Protein AF-L0AAU5-F1 (afdb_monomer)

Organism: Caldisphaera lagunensis (strain DSM 15908 / JCM 11604 / ANMR 0165 / IC-154) (NCBI:txid1056495)

Solvent-accessible surface area (backbone atoms only — not comparable to full-atom values): 6050 Å² total; per-residue (Å²): 107,48,51,55,59,35,50,54,44,43,58,28,40,72,38,96,75,36,26,32,80,40,54,55,89,81,46,64,62,69,58,52,50,50,51,40,63,71,30,55,39,64,82,52,35,42,78,46,82,51,96,62,36,38,38,40,30,59,38,57,68,60,43,45,48,48,17,44,63,73,73,26,52,87,50,79,54,67,67,61,28,51,52,46,28,54,53,43,32,57,55,49,51,52,52,50,52,54,50,46,45,51,30,33,54,55,39,19,60,62,72,68,107

Foldseek 3Di:
DLQVVLVQQLVQCPDPQVKHKDFQVVDPVVSVVVLCVQLVLCVQWDWDDDPRMIMIHGPLVVQLCCQCVPPQVPPPDPVVSVVSSVVSSVVVSVVSSVSSSVSSNVSSVVVVD

Sequence (113 aa):
MFKEIAEDIINSINSDLNGYIIDKREINVMDLNKLINMSGIEKLVKRVDMDKIIVLYINEDLILNKCLYDGCSKIQDTIQKKACAKECFKEQLKIFKEEIIKNLRETAKNLDK

pLDDT: mean 92.41, std 4.05, range [72.62, 97.38]

Mean predicted aligned error: 3.73 Å

Nearest PDB structures (foldseek):
  7qiz-assembly1_PA  TM=4.596E-01  e=1.749E-01  Solanum lycopersicum
  5t2a-assembly1_AD  TM=4.953E-01  e=3.643E-01  Leishmania donovani
  8v5c-assembly1_B  TM=3.798E-01  e=9.686E-01  Shigella flexneri
  6upb-assembly2_B  TM=3.932E-01  e=3.717E+00  Salmonella enterica subsp. enterica serovar Typhimurium str. SL1344
  5dxo-assembly2_B  TM=2.675E-01  e=1.679E+00  Aspergillus fumigatus Af293

Structure (mmCIF, N/CA/C/O backbone):
data_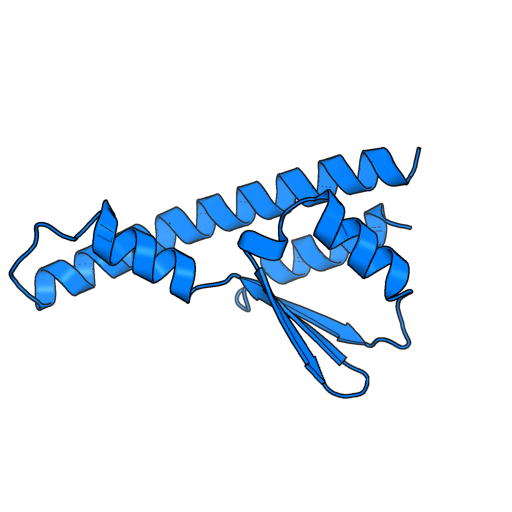AF-L0AAU5-F1
#
_entry.id   AF-L0AAU5-F1
#
loop_
_atom_site.group_PDB
_atom_site.id
_atom_site.type_symbol
_atom_site.label_atom_id
_atom_site.label_alt_id
_atom_site.label_comp_id
_atom_site.label_asym_id
_atom_site.label_entity_id
_atom_site.label_seq_id
_atom_site.pdbx_PDB_ins_code
_atom_site.Cartn_x
_atom_site.Cartn_y
_atom_site.Cartn_z
_atom_site.occupancy
_atom_site.B_iso_or_equiv
_atom_site.auth_seq_id
_atom_site.auth_comp_id
_atom_site.auth_asym_id
_atom_site.auth_atom_id
_atom_site.pdbx_PDB_model_num
ATOM 1 N N . MET A 1 1 ? 14.886 3.367 -14.422 1.00 85.19 1 MET A N 1
ATOM 2 C CA . MET A 1 1 ? 13.622 2.650 -14.726 1.00 85.19 1 MET A CA 1
ATOM 3 C C . MET A 1 1 ? 12.852 2.389 -13.441 1.00 85.19 1 MET A C 1
ATOM 5 O O . MET A 1 1 ? 11.663 2.668 -13.387 1.00 85.19 1 MET A O 1
ATOM 9 N N . PHE A 1 2 ? 13.522 1.946 -12.371 1.00 92.44 2 PHE A N 1
ATOM 10 C CA . PHE A 1 2 ? 12.880 1.754 -11.069 1.00 92.44 2 PHE A CA 1
ATOM 11 C C . PHE A 1 2 ? 12.314 3.051 -10.480 1.00 92.44 2 PHE A C 1
ATOM 13 O O . PHE A 1 2 ? 11.261 3.014 -9.852 1.00 92.44 2 PHE A O 1
ATOM 20 N N . LYS A 1 3 ? 12.975 4.197 -10.707 1.00 93.50 3 LYS A N 1
ATOM 21 C CA . LYS A 1 3 ? 12.453 5.513 -10.297 1.00 93.50 3 LYS A CA 1
ATOM 22 C C . LYS A 1 3 ? 11.101 5.857 -10.915 1.00 93.50 3 LYS A C 1
ATOM 24 O O . LYS A 1 3 ? 10.260 6.397 -10.216 1.00 93.50 3 LYS A O 1
ATOM 29 N N . GLU A 1 4 ? 10.906 5.552 -12.193 1.00 92.12 4 GLU A N 1
ATOM 30 C CA . GLU A 1 4 ? 9.658 5.850 -12.902 1.00 92.12 4 GLU A CA 1
ATOM 31 C C . GLU A 1 4 ? 8.512 5.012 -12.332 1.00 92.12 4 GLU A C 1
ATOM 33 O O . GLU A 1 4 ? 7.545 5.564 -11.820 1.00 92.12 4 GLU A O 1
ATOM 38 N N . ILE A 1 5 ? 8.724 3.693 -12.235 1.00 92.50 5 ILE A N 1
ATOM 39 C CA . ILE A 1 5 ? 7.775 2.763 -11.605 1.00 92.50 5 ILE A CA 1
ATOM 40 C C . ILE A 1 5 ? 7.425 3.216 -10.177 1.00 92.50 5 ILE A C 1
ATOM 42 O O . ILE A 1 5 ? 6.262 3.186 -9.780 1.00 92.50 5 ILE A O 1
ATOM 46 N N . ALA A 1 6 ? 8.422 3.631 -9.390 1.00 95.00 6 ALA A N 1
ATOM 47 C CA . ALA A 1 6 ? 8.209 4.102 -8.027 1.00 95.00 6 ALA A CA 1
ATOM 48 C C . ALA A 1 6 ? 7.351 5.371 -7.972 1.00 95.00 6 ALA A C 1
ATOM 50 O O . ALA A 1 6 ? 6.422 5.428 -7.169 1.00 95.00 6 ALA A O 1
ATOM 51 N N . GLU A 1 7 ? 7.641 6.377 -8.800 1.00 94.31 7 GLU A N 1
ATOM 52 C CA . GLU A 1 7 ? 6.867 7.621 -8.804 1.00 94.31 7 GLU A CA 1
ATOM 53 C C . GLU A 1 7 ? 5.434 7.399 -9.312 1.00 94.31 7 GLU A C 1
ATOM 55 O O . GLU A 1 7 ? 4.509 7.970 -8.739 1.00 94.31 7 GLU A O 1
ATOM 60 N N . ASP A 1 8 ? 5.206 6.503 -10.277 1.00 91.69 8 ASP A N 1
ATOM 61 C CA . ASP A 1 8 ? 3.849 6.152 -10.723 1.00 91.69 8 ASP A CA 1
ATOM 62 C C . ASP A 1 8 ? 3.020 5.504 -9.605 1.00 91.69 8 ASP A C 1
ATOM 64 O O . ASP A 1 8 ? 1.864 5.883 -9.371 1.00 91.69 8 ASP A O 1
ATOM 68 N N . ILE A 1 9 ? 3.629 4.574 -8.855 1.00 93.12 9 ILE A N 1
ATOM 69 C CA . ILE A 1 9 ? 3.013 3.976 -7.664 1.00 93.12 9 ILE A CA 1
ATOM 70 C C . ILE A 1 9 ? 2.702 5.068 -6.629 1.00 93.12 9 ILE A C 1
ATOM 72 O O . ILE A 1 9 ? 1.591 5.122 -6.103 1.00 93.12 9 ILE A O 1
ATOM 76 N N . ILE A 1 10 ? 3.664 5.949 -6.337 1.00 93.81 10 ILE A N 1
ATOM 77 C CA . ILE A 1 10 ? 3.537 7.018 -5.333 1.00 93.81 10 ILE A CA 1
ATOM 78 C C . ILE A 1 10 ? 2.409 7.986 -5.688 1.00 93.81 10 ILE A C 1
ATOM 80 O O . ILE A 1 10 ? 1.574 8.300 -4.836 1.00 93.81 10 ILE A O 1
ATOM 84 N N . ASN A 1 11 ? 2.367 8.445 -6.937 1.00 91.62 11 ASN A N 1
ATOM 85 C CA . ASN A 1 11 ? 1.348 9.371 -7.417 1.00 91.62 11 ASN A CA 1
ATOM 86 C C . ASN A 1 11 ? -0.047 8.749 -7.305 1.00 91.62 11 ASN A C 1
ATOM 88 O O . ASN A 1 11 ? -0.985 9.399 -6.843 1.00 91.62 11 ASN A O 1
ATOM 92 N N . SER A 1 12 ? -0.162 7.466 -7.639 1.00 89.81 12 SER A N 1
ATOM 93 C CA . SER A 1 12 ? -1.433 6.748 -7.599 1.00 89.81 12 SER A CA 1
ATOM 94 C C . SER A 1 12 ? -1.900 6.460 -6.170 1.00 89.81 12 SER A C 1
ATOM 96 O O . SER A 1 12 ? -3.064 6.683 -5.841 1.00 89.81 12 SER A O 1
ATOM 98 N N . ILE A 1 13 ? -0.997 6.077 -5.265 1.00 87.50 13 ILE A N 1
ATOM 99 C CA . ILE A 1 13 ? -1.314 5.868 -3.841 1.00 87.50 13 ILE A CA 1
ATOM 100 C C . ILE A 1 13 ? -1.699 7.178 -3.135 1.00 87.50 13 ILE A C 1
ATOM 102 O O . ILE A 1 13 ? -2.516 7.176 -2.208 1.00 87.50 13 ILE A O 1
ATOM 106 N N . ASN A 1 14 ? -1.146 8.311 -3.568 1.00 85.31 14 ASN A N 1
ATOM 107 C CA . ASN A 1 14 ? -1.533 9.624 -3.053 1.00 85.31 14 ASN A CA 1
ATOM 108 C C . ASN A 1 14 ? -2.897 10.106 -3.557 1.00 85.31 14 ASN A C 1
ATOM 110 O O . ASN A 1 14 ? -3.443 11.033 -2.962 1.00 85.31 14 ASN A O 1
ATOM 114 N N . SER A 1 15 ? -3.471 9.466 -4.578 1.00 84.38 15 SER A N 1
ATOM 115 C CA . SER A 1 15 ? -4.846 9.733 -5.001 1.00 84.38 15 SER A CA 1
ATOM 116 C C . SER A 1 15 ? -5.878 9.227 -3.982 1.00 84.38 15 SER A C 1
ATOM 118 O O . SER A 1 15 ? -5.562 8.452 -3.071 1.00 84.38 15 SER A O 1
ATOM 120 N N . ASP A 1 16 ? -7.136 9.627 -4.173 1.00 78.62 16 ASP A N 1
ATOM 121 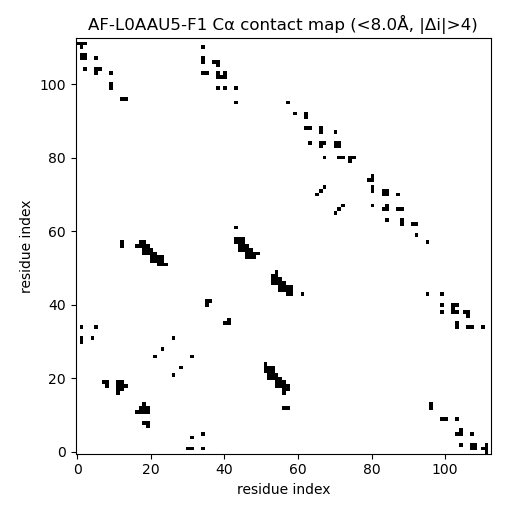C CA . ASP A 1 16 ? -8.270 9.181 -3.353 1.00 78.62 16 ASP A CA 1
ATOM 122 C C . ASP A 1 16 ? -8.535 7.669 -3.454 1.00 78.62 16 ASP A C 1
ATOM 124 O O . ASP A 1 16 ? -9.187 7.096 -2.584 1.00 78.62 16 ASP A O 1
ATOM 128 N N . LEU A 1 17 ? -8.010 7.003 -4.490 1.00 77.38 17 LEU A N 1
ATOM 129 C CA . LEU A 1 17 ? -8.157 5.559 -4.680 1.00 77.38 17 LEU A CA 1
ATOM 130 C C . LEU A 1 17 ? -7.243 4.738 -3.762 1.00 77.38 17 LEU A C 1
ATOM 132 O O . LEU A 1 17 ? -7.425 3.525 -3.674 1.00 77.38 17 LEU A O 1
ATOM 136 N N . ASN A 1 18 ? -6.254 5.364 -3.103 1.00 85.19 18 ASN A N 1
ATOM 137 C CA . ASN A 1 18 ? -5.252 4.689 -2.264 1.00 85.19 18 ASN A CA 1
ATOM 138 C C . ASN A 1 18 ? -4.601 3.475 -2.960 1.00 85.19 18 ASN A C 1
ATOM 140 O O . ASN A 1 18 ? -4.215 2.499 -2.308 1.00 85.19 18 ASN A O 1
ATOM 144 N N . GLY A 1 19 ? -4.498 3.520 -4.289 1.00 88.69 19 GLY A N 1
ATOM 145 C CA . GLY A 1 19 ? -4.120 2.374 -5.096 1.00 88.69 19 GLY A CA 1
ATOM 146 C C . GLY A 1 19 ? -3.648 2.750 -6.491 1.00 88.69 19 GLY A C 1
ATOM 147 O O . GLY A 1 19 ? -3.823 3.873 -6.952 1.00 88.69 19 GLY A O 1
ATOM 148 N N . TYR A 1 20 ? -3.018 1.783 -7.140 1.00 90.94 20 TYR A N 1
ATOM 149 C CA . TYR A 1 20 ? -2.343 1.887 -8.417 1.00 90.94 20 TYR A CA 1
ATOM 150 C C . TYR A 1 20 ? -2.756 0.727 -9.318 1.00 90.94 20 TYR A C 1
ATOM 152 O O . TYR A 1 20 ? -2.717 -0.432 -8.901 1.00 90.94 20 TYR A O 1
ATOM 160 N N . ILE A 1 21 ? -3.155 1.046 -10.547 1.00 91.06 21 ILE A N 1
ATOM 161 C CA . ILE A 1 21 ? -3.579 0.084 -11.563 1.00 91.06 21 ILE A CA 1
ATOM 162 C C . ILE A 1 21 ? -2.533 0.089 -12.671 1.00 91.06 21 ILE A C 1
ATOM 164 O O . ILE A 1 21 ? -2.179 1.141 -13.192 1.00 91.06 21 ILE A O 1
ATOM 168 N N . ILE A 1 22 ? -2.063 -1.097 -13.029 1.00 91.88 22 ILE A N 1
ATOM 169 C CA . ILE A 1 22 ? -0.932 -1.312 -13.921 1.00 91.88 22 ILE A CA 1
ATOM 170 C C . ILE A 1 22 ? -1.365 -2.252 -15.033 1.00 91.88 22 ILE A C 1
ATOM 172 O O . ILE A 1 22 ? -1.863 -3.340 -14.749 1.00 91.88 22 ILE A O 1
ATOM 176 N N . ASP A 1 23 ? -1.102 -1.891 -16.285 1.00 92.56 23 ASP A N 1
ATOM 177 C CA . ASP A 1 23 ? -1.146 -2.844 -17.392 1.00 92.56 23 ASP A CA 1
ATOM 178 C C . ASP A 1 23 ? 0.212 -3.540 -17.532 1.00 92.56 23 ASP A C 1
ATOM 180 O O . ASP A 1 23 ? 1.243 -2.901 -17.725 1.00 92.56 23 ASP A O 1
ATOM 184 N N . LYS A 1 24 ? 0.220 -4.873 -17.445 1.00 92.88 24 LYS A N 1
ATOM 185 C CA . LYS A 1 24 ? 1.414 -5.725 -17.557 1.00 92.88 24 LYS A CA 1
ATOM 186 C C . LYS A 1 24 ? 2.127 -5.576 -18.903 1.00 92.88 24 LYS A C 1
ATOM 188 O O . LYS A 1 24 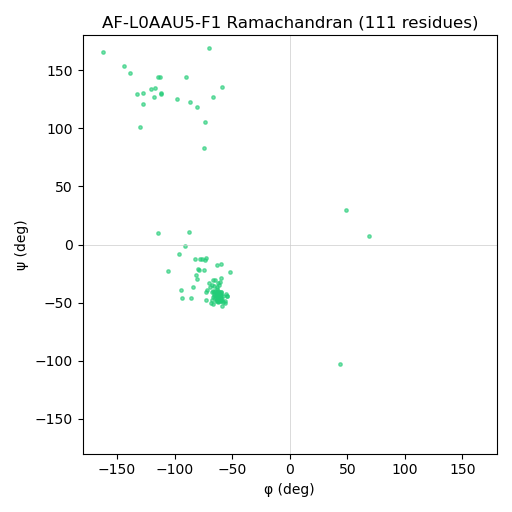? 3.264 -6.014 -19.021 1.00 92.88 24 LYS A O 1
ATOM 193 N N . ARG A 1 25 ? 1.463 -5.018 -19.920 1.00 92.56 25 ARG A N 1
ATOM 194 C CA . ARG A 1 25 ? 2.051 -4.744 -21.239 1.00 92.56 25 ARG A CA 1
ATOM 195 C C . ARG A 1 25 ? 2.910 -3.482 -21.255 1.00 92.56 25 ARG A C 1
ATOM 197 O O . ARG A 1 25 ? 3.787 -3.380 -22.102 1.00 92.56 25 ARG A O 1
ATOM 204 N N . GLU A 1 26 ? 2.680 -2.572 -20.313 1.00 89.50 26 GLU A N 1
ATOM 205 C CA . GLU A 1 26 ? 3.344 -1.265 -20.241 1.00 89.50 26 GLU A CA 1
ATOM 206 C C . GLU A 1 26 ? 4.555 -1.269 -19.293 1.00 89.50 26 GLU A C 1
ATOM 208 O O . GLU A 1 26 ? 5.315 -0.307 -19.242 1.00 89.50 26 GLU A O 1
ATOM 213 N N . ILE A 1 27 ? 4.766 -2.351 -18.534 1.00 89.25 27 ILE A N 1
ATOM 214 C CA . ILE A 1 27 ? 5.824 -2.443 -17.522 1.00 89.25 27 ILE A CA 1
ATOM 215 C C . ILE A 1 27 ? 6.517 -3.806 -17.536 1.00 89.25 27 ILE A C 1
ATOM 217 O O . ILE A 1 27 ? 5.893 -4.851 -17.729 1.00 89.25 27 ILE A O 1
ATOM 221 N N . ASN A 1 28 ? 7.809 -3.825 -17.206 1.00 91.25 28 ASN A N 1
ATOM 222 C CA . ASN A 1 28 ? 8.475 -5.069 -16.842 1.00 91.25 28 ASN A CA 1
ATOM 223 C C . ASN A 1 28 ? 8.040 -5.523 -15.437 1.00 91.25 28 ASN A C 1
ATOM 225 O O . ASN A 1 28 ? 8.482 -4.993 -14.414 1.00 91.25 28 ASN A O 1
ATOM 229 N N . VAL A 1 29 ? 7.198 -6.556 -15.383 1.00 92.19 29 VAL A N 1
ATOM 230 C CA . VAL A 1 29 ? 6.675 -7.119 -14.127 1.00 92.19 29 VAL A CA 1
ATOM 231 C C . VAL A 1 29 ? 7.792 -7.640 -13.209 1.00 92.19 29 VAL A C 1
ATOM 233 O O . VAL A 1 29 ? 7.636 -7.604 -11.990 1.00 92.19 29 VAL A O 1
ATOM 236 N N . MET A 1 30 ? 8.933 -8.086 -13.747 1.00 93.88 30 MET A N 1
ATOM 237 C CA . MET A 1 30 ? 10.061 -8.517 -12.909 1.00 93.88 30 MET A CA 1
ATOM 238 C C . MET A 1 30 ? 10.664 -7.349 -12.126 1.00 93.88 30 MET A C 1
ATOM 240 O O . MET A 1 30 ? 10.980 -7.504 -10.946 1.00 93.88 30 MET A O 1
ATOM 244 N N . ASP A 1 31 ? 10.776 -6.180 -12.753 1.00 94.38 31 ASP A N 1
ATOM 245 C CA . ASP A 1 31 ? 11.310 -4.981 -12.108 1.00 94.38 31 ASP A CA 1
ATOM 246 C C . ASP A 1 31 ? 10.322 -4.422 -11.083 1.00 94.38 31 ASP A C 1
ATOM 248 O O . ASP A 1 31 ? 10.718 -4.074 -9.970 1.00 94.38 31 ASP A O 1
ATOM 252 N N . LEU A 1 32 ? 9.023 -4.448 -11.397 1.00 94.12 32 LEU A N 1
ATOM 253 C CA . LEU A 1 32 ? 7.970 -4.146 -10.427 1.00 94.12 32 LEU A CA 1
ATOM 254 C C . LEU A 1 32 ? 8.071 -5.050 -9.188 1.00 94.12 32 LEU A C 1
ATOM 256 O O . LEU A 1 32 ? 8.092 -4.558 -8.061 1.00 94.12 32 LEU A O 1
ATOM 260 N N . ASN A 1 33 ? 8.174 -6.369 -9.387 1.00 94.44 33 ASN A N 1
ATOM 261 C CA . ASN A 1 33 ? 8.301 -7.332 -8.291 1.00 94.44 33 ASN A CA 1
ATOM 262 C C . ASN A 1 33 ? 9.554 -7.061 -7.456 1.00 94.44 33 ASN A C 1
ATOM 264 O O . ASN A 1 33 ? 9.493 -7.034 -6.230 1.00 94.44 33 ASN A O 1
ATOM 268 N N . LYS A 1 34 ? 10.692 -6.829 -8.117 1.00 95.88 34 LYS A N 1
ATOM 269 C CA . LYS A 1 34 ? 11.955 -6.529 -7.443 1.00 95.88 34 LYS A CA 1
ATOM 270 C C . LYS A 1 34 ? 11.846 -5.262 -6.595 1.00 95.88 34 LYS A C 1
ATOM 272 O O . LYS A 1 34 ? 12.277 -5.274 -5.445 1.00 95.88 34 LYS A O 1
ATOM 277 N N . LEU A 1 35 ? 11.236 -4.202 -7.129 1.00 96.00 35 LEU A N 1
ATOM 278 C CA . LEU A 1 35 ? 11.021 -2.947 -6.413 1.00 96.00 35 LEU A CA 1
ATOM 279 C C . LEU A 1 35 ? 10.125 -3.132 -5.181 1.00 96.00 35 LEU A C 1
ATOM 281 O O . LEU A 1 35 ? 10.485 -2.678 -4.095 1.00 96.00 35 LEU A O 1
ATOM 285 N N . ILE A 1 36 ? 8.983 -3.810 -5.331 1.00 95.12 36 ILE A N 1
ATOM 286 C CA . ILE A 1 36 ? 8.031 -4.051 -4.234 1.00 95.12 36 ILE A CA 1
ATOM 287 C C . ILE A 1 36 ? 8.684 -4.884 -3.127 1.00 95.12 36 ILE A C 1
ATOM 289 O O . ILE A 1 36 ? 8.659 -4.486 -1.963 1.00 95.12 36 ILE A O 1
ATOM 293 N N . ASN A 1 37 ? 9.328 -5.994 -3.490 1.00 95.12 37 ASN A N 1
ATOM 294 C CA . ASN A 1 37 ? 9.930 -6.905 -2.519 1.00 95.12 37 ASN A CA 1
ATOM 295 C C . ASN A 1 37 ? 11.090 -6.225 -1.775 1.00 95.12 37 ASN A C 1
ATOM 297 O O . ASN A 1 37 ? 11.181 -6.294 -0.553 1.00 95.12 37 ASN A O 1
ATOM 301 N N . MET A 1 38 ? 11.968 -5.512 -2.493 1.00 96.44 38 MET A N 1
ATOM 302 C CA . MET A 1 38 ? 13.122 -4.845 -1.876 1.00 96.44 38 MET A CA 1
ATOM 303 C C . MET A 1 38 ? 12.757 -3.582 -1.092 1.00 96.44 38 MET A C 1
ATOM 305 O O . MET A 1 38 ? 13.520 -3.172 -0.223 1.00 96.44 38 MET A O 1
ATOM 309 N N . SER A 1 39 ? 11.619 -2.949 -1.377 1.00 95.94 39 SER A N 1
ATOM 310 C CA . SER A 1 39 ? 11.100 -1.844 -0.557 1.00 95.94 39 SER A CA 1
ATOM 311 C C . SER A 1 39 ? 10.336 -2.331 0.677 1.00 95.94 39 SER A C 1
ATOM 313 O O . SER A 1 39 ? 10.056 -1.537 1.570 1.00 95.94 39 SER A O 1
ATOM 315 N N . GLY A 1 40 ? 9.997 -3.622 0.761 1.00 95.00 40 GLY A N 1
ATOM 316 C CA . GLY A 1 40 ? 9.272 -4.195 1.898 1.00 95.00 40 GLY A CA 1
ATOM 317 C C . GLY A 1 40 ? 7.819 -3.724 2.019 1.00 95.00 40 GLY A C 1
ATOM 318 O O . GLY A 1 40 ? 7.151 -4.051 3.002 1.00 95.00 40 GLY A O 1
ATOM 319 N N . ILE A 1 41 ? 7.304 -2.986 1.028 1.00 94.75 41 ILE A N 1
ATOM 320 C CA . ILE A 1 41 ? 5.943 -2.434 1.063 1.00 94.75 41 ILE A CA 1
ATOM 321 C C . ILE A 1 41 ? 4.868 -3.502 0.868 1.00 94.75 41 ILE A C 1
ATOM 323 O O . ILE A 1 41 ? 3.703 -3.230 1.131 1.00 94.75 41 ILE A O 1
ATOM 327 N N . GLU A 1 42 ? 5.236 -4.720 0.457 1.00 93.12 42 GLU A N 1
ATOM 328 C CA . GLU A 1 42 ? 4.348 -5.891 0.341 1.00 93.12 42 GLU A CA 1
ATOM 329 C C . GLU A 1 42 ? 3.552 -6.185 1.625 1.00 93.12 42 GLU A C 1
ATOM 331 O O . GLU A 1 42 ? 2.486 -6.790 1.582 1.00 93.12 42 GLU A O 1
ATOM 336 N N . LYS A 1 43 ? 4.053 -5.728 2.780 1.00 91.62 43 LYS A N 1
ATOM 337 C CA . LYS A 1 43 ? 3.377 -5.846 4.079 1.00 91.62 43 LYS A CA 1
ATOM 338 C C . LYS A 1 43 ? 2.288 -4.790 4.286 1.00 91.62 43 LYS A C 1
ATOM 340 O O . LYS A 1 43 ? 1.408 -4.974 5.122 1.00 91.62 43 LYS A O 1
ATOM 345 N N . LEU A 1 44 ? 2.362 -3.686 3.549 1.00 94.25 44 LEU A N 1
ATOM 346 C CA . LEU A 1 44 ? 1.496 -2.511 3.669 1.00 94.25 44 LEU A CA 1
ATOM 347 C C . LEU A 1 44 ? 0.485 -2.418 2.523 1.00 94.25 44 LEU A C 1
ATOM 349 O O . LEU A 1 44 ? -0.559 -1.788 2.683 1.00 94.25 44 LEU A O 1
ATOM 353 N N . VAL A 1 45 ? 0.775 -3.047 1.382 1.00 93.88 45 VAL A N 1
ATOM 354 C CA . VAL A 1 45 ? -0.095 -3.061 0.203 1.00 93.88 45 VAL A CA 1
ATOM 355 C C . VAL A 1 45 ? -0.638 -4.460 -0.066 1.00 93.88 45 VAL A C 1
ATOM 357 O O . VAL A 1 45 ? 0.050 -5.462 0.107 1.00 93.88 45 VAL A O 1
ATOM 360 N N . LYS A 1 46 ? -1.884 -4.537 -0.525 1.00 93.88 46 LYS A N 1
ATOM 361 C CA . LYS A 1 46 ? -2.442 -5.727 -1.160 1.00 93.88 46 LYS A CA 1
ATOM 362 C C . LYS A 1 46 ? -2.201 -5.655 -2.658 1.00 93.88 46 LYS A C 1
ATOM 364 O O . LYS A 1 46 ? -2.289 -4.589 -3.264 1.00 93.88 46 LYS A O 1
ATOM 369 N N . ARG A 1 47 ? -1.936 -6.817 -3.247 1.00 94.00 47 ARG A N 1
ATOM 370 C CA . ARG A 1 47 ? -1.782 -6.998 -4.685 1.00 94.00 47 ARG A CA 1
ATOM 371 C C . ARG A 1 47 ? -2.869 -7.922 -5.212 1.00 94.00 47 ARG A C 1
ATOM 373 O O . ARG A 1 47 ? -3.106 -8.982 -4.639 1.00 94.00 47 ARG A O 1
ATOM 380 N N . VAL A 1 48 ? -3.478 -7.532 -6.324 1.00 94.06 48 VAL A N 1
ATOM 381 C CA . VAL A 1 48 ? -4.438 -8.341 -7.076 1.00 94.06 48 VAL A CA 1
ATOM 382 C C . VAL A 1 48 ? -3.984 -8.404 -8.531 1.00 94.06 48 VAL A C 1
ATOM 384 O O . VAL A 1 48 ? -3.849 -7.377 -9.192 1.00 94.06 48 VAL A O 1
ATOM 387 N N . ASP A 1 49 ? -3.744 -9.612 -9.033 1.00 93.94 49 ASP A N 1
ATOM 388 C CA . ASP A 1 49 ? -3.413 -9.865 -10.436 1.00 93.94 49 ASP A CA 1
ATOM 389 C C . ASP A 1 49 ? -4.670 -10.309 -11.199 1.00 93.94 49 ASP A C 1
ATOM 391 O O . ASP A 1 49 ? -5.311 -11.291 -10.830 1.00 93.94 49 ASP A O 1
ATOM 395 N N . MET A 1 50 ? -5.000 -9.617 -12.291 1.00 92.88 50 MET A N 1
ATOM 396 C CA . MET A 1 50 ? -6.152 -9.909 -13.152 1.00 92.88 50 MET A CA 1
ATOM 397 C C . MET A 1 50 ? -5.721 -9.962 -14.614 1.00 92.88 50 MET A C 1
ATOM 399 O O . MET A 1 50 ? -5.562 -8.915 -15.225 1.00 92.88 50 MET A O 1
ATOM 403 N N . ASP A 1 51 ? -5.546 -11.153 -15.191 1.00 93.25 51 ASP A N 1
ATOM 404 C CA . ASP A 1 51 ? -5.079 -11.339 -16.579 1.00 93.25 51 ASP A CA 1
ATOM 405 C C . ASP A 1 51 ? -3.897 -10.403 -16.927 1.00 93.25 51 ASP A C 1
ATOM 407 O O . ASP A 1 51 ? -2.779 -10.624 -16.449 1.00 93.25 51 ASP A O 1
ATOM 411 N N . LYS A 1 52 ? -4.151 -9.313 -17.664 1.00 94.44 52 LYS A N 1
ATOM 412 C CA . LYS A 1 52 ? -3.170 -8.300 -18.096 1.00 94.44 52 LYS A CA 1
ATOM 413 C C . LYS A 1 52 ? -2.989 -7.122 -17.137 1.00 94.44 52 LYS A C 1
ATOM 415 O O . LYS A 1 52 ? -2.173 -6.259 -17.412 1.00 94.44 52 LYS A O 1
ATOM 420 N N . ILE A 1 53 ? -3.710 -7.072 -16.028 1.00 95.25 53 ILE A N 1
ATOM 421 C CA . ILE A 1 53 ? -3.720 -5.962 -15.074 1.00 95.25 53 ILE A CA 1
ATOM 422 C C . ILE A 1 53 ? -3.145 -6.413 -13.725 1.00 95.25 53 ILE A C 1
ATOM 424 O O . ILE A 1 53 ? -3.347 -7.551 -13.292 1.00 95.25 53 ILE A O 1
ATOM 428 N N . ILE A 1 54 ? -2.427 -5.520 -13.049 1.00 94.81 54 ILE A N 1
ATOM 429 C CA . ILE A 1 54 ? -2.036 -5.635 -11.640 1.00 94.81 54 ILE A CA 1
ATOM 430 C C . ILE A 1 54 ? -2.627 -4.438 -10.908 1.00 94.81 54 ILE A C 1
ATOM 432 O O . ILE A 1 54 ? -2.505 -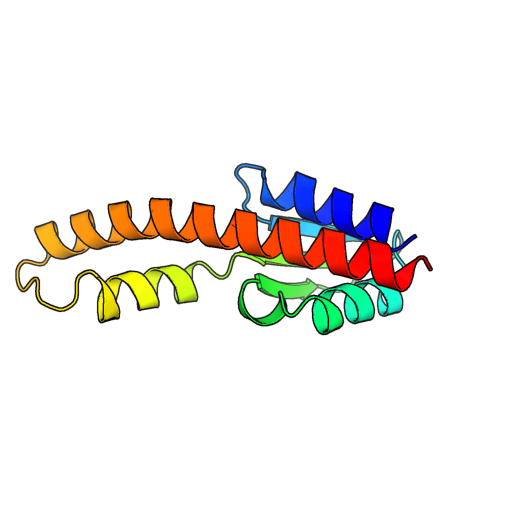3.308 -11.370 1.00 94.81 54 ILE A O 1
ATOM 436 N N . VAL A 1 55 ? -3.245 -4.678 -9.758 1.00 94.00 55 VAL A N 1
ATOM 437 C CA . VAL A 1 55 ? -3.726 -3.621 -8.870 1.00 94.00 55 VAL A CA 1
ATOM 438 C C . VAL A 1 55 ? -2.996 -3.728 -7.540 1.00 94.00 55 VAL A C 1
ATOM 440 O O . VAL A 1 55 ? -2.978 -4.790 -6.920 1.00 94.00 55 VAL A O 1
ATOM 443 N N . LEU A 1 56 ? -2.394 -2.625 -7.108 1.00 94.38 56 LEU A N 1
ATOM 444 C CA . LEU A 1 56 ? -1.782 -2.462 -5.794 1.00 94.38 56 LEU A CA 1
ATOM 445 C C . LEU A 1 56 ? -2.613 -1.460 -5.008 1.00 94.38 56 LEU A C 1
ATOM 447 O O . LEU A 1 56 ? -2.892 -0.385 -5.516 1.00 94.38 56 LEU A O 1
ATOM 451 N N . TYR A 1 57 ? -3.004 -1.763 -3.782 1.00 94.00 57 TYR A N 1
ATOM 452 C CA . TYR A 1 57 ? -3.736 -0.814 -2.943 1.00 94.00 57 TYR A CA 1
ATOM 453 C C . TYR A 1 57 ? -3.320 -0.963 -1.492 1.00 94.00 57 TYR A C 1
ATOM 455 O O . TYR A 1 57 ? -2.872 -2.031 -1.078 1.00 94.00 57 TYR A O 1
ATOM 463 N N . ILE A 1 58 ? -3.440 0.107 -0.712 1.00 93.88 58 ILE A N 1
ATOM 464 C CA . ILE A 1 58 ? -3.113 0.055 0.712 1.00 93.88 58 ILE A CA 1
ATOM 465 C C . ILE A 1 58 ? -3.991 -0.998 1.399 1.00 93.88 58 ILE A C 1
ATOM 467 O O . ILE A 1 58 ? -5.197 -1.086 1.169 1.00 93.88 58 ILE A O 1
ATOM 471 N N . ASN A 1 59 ? -3.379 -1.817 2.252 1.00 93.94 59 ASN A N 1
ATOM 472 C CA . ASN A 1 59 ? -4.074 -2.837 3.020 1.00 93.94 59 ASN A CA 1
ATOM 473 C C . ASN A 1 59 ? -4.870 -2.201 4.174 1.00 93.94 59 ASN A C 1
ATOM 475 O O . ASN A 1 59 ? -4.413 -2.150 5.317 1.00 93.94 59 ASN A O 1
ATOM 479 N N . GLU A 1 60 ? -6.074 -1.723 3.867 1.00 92.06 60 GLU A N 1
ATOM 480 C CA . GLU A 1 60 ? -6.961 -1.069 4.836 1.00 92.06 60 GLU A CA 1
ATOM 481 C C . GLU A 1 60 ? -7.360 -1.987 6.002 1.00 92.06 60 GLU A C 1
ATOM 483 O O . GLU A 1 60 ? -7.475 -1.515 7.131 1.00 92.06 60 GLU A O 1
ATOM 488 N N . ASP A 1 61 ? -7.488 -3.299 5.776 1.00 92.44 61 ASP A N 1
ATOM 489 C CA . ASP A 1 61 ? -7.804 -4.260 6.844 1.00 92.44 61 ASP A CA 1
ATOM 490 C C . ASP A 1 61 ? -6.702 -4.308 7.904 1.00 92.44 61 ASP A C 1
ATOM 492 O O . ASP A 1 61 ? -6.980 -4.418 9.098 1.00 92.44 61 ASP A O 1
ATOM 496 N N . LEU A 1 62 ? -5.438 -4.213 7.481 1.00 92.81 62 LEU A N 1
ATOM 497 C CA . LEU A 1 62 ? -4.306 -4.206 8.400 1.00 92.81 62 LEU A CA 1
ATOM 498 C C . LEU A 1 62 ? -4.319 -2.944 9.271 1.00 92.81 62 LEU A C 1
ATOM 500 O O . LEU A 1 62 ? -4.102 -3.031 10.481 1.00 92.81 62 LEU A O 1
ATOM 504 N N . ILE A 1 63 ? -4.652 -1.796 8.678 1.00 93.56 63 ILE A N 1
ATOM 505 C CA . ILE A 1 63 ? -4.825 -0.532 9.403 1.00 93.56 63 ILE A CA 1
ATOM 506 C C . ILE A 1 63 ? -5.994 -0.634 10.387 1.00 93.56 63 ILE A C 1
ATOM 508 O O . ILE A 1 63 ? -5.856 -0.291 11.562 1.00 93.56 63 ILE A O 1
ATOM 512 N N . LEU A 1 64 ? -7.142 -1.129 9.923 1.00 92.44 64 LEU A N 1
ATOM 513 C CA . LEU A 1 64 ? -8.345 -1.243 10.735 1.00 92.44 64 LEU A CA 1
ATOM 514 C C . LEU A 1 64 ? -8.124 -2.177 11.928 1.00 92.44 64 LEU A C 1
ATOM 516 O O . LEU A 1 64 ? -8.483 -1.825 13.050 1.00 92.44 64 LEU A O 1
ATOM 520 N N . ASN A 1 65 ? -7.485 -3.327 11.710 1.00 92.06 65 ASN A N 1
ATOM 521 C CA . ASN A 1 65 ? -7.134 -4.259 12.777 1.00 92.06 65 ASN A CA 1
ATOM 522 C C . ASN A 1 65 ? -6.206 -3.599 13.798 1.00 92.06 65 ASN A C 1
ATOM 524 O O . ASN A 1 65 ? -6.506 -3.624 14.991 1.00 92.06 65 ASN A O 1
ATOM 528 N N . LYS A 1 66 ? -5.138 -2.932 13.348 1.00 90.75 66 LYS A N 1
ATOM 529 C CA . LYS A 1 66 ? -4.238 -2.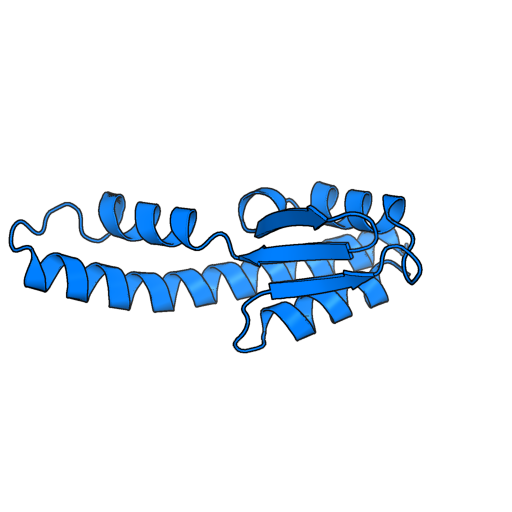185 14.237 1.00 90.75 66 LYS A CA 1
ATOM 530 C C . LYS A 1 66 ? -5.008 -1.175 15.093 1.00 90.75 66 LYS A C 1
ATOM 532 O O . LYS A 1 66 ? -4.838 -1.122 16.306 1.00 90.75 66 LYS A O 1
ATOM 537 N N . CYS A 1 67 ? -5.936 -0.434 14.496 1.00 94.06 67 CYS A N 1
ATOM 538 C CA . CYS A 1 67 ? -6.766 0.516 15.230 1.00 94.06 67 CYS A CA 1
ATOM 539 C C . CYS A 1 67 ? -7.717 -0.146 16.234 1.00 94.06 67 CYS A C 1
ATOM 541 O O . CYS A 1 67 ? -7.857 0.329 17.361 1.00 94.06 67 CYS A O 1
ATOM 543 N N . LEU A 1 68 ? -8.362 -1.250 15.858 1.00 91.75 68 LEU A N 1
ATOM 544 C CA . LEU A 1 68 ? -9.306 -1.957 16.723 1.00 91.75 68 LEU A CA 1
ATOM 545 C C . LEU A 1 68 ? -8.626 -2.644 17.913 1.00 91.75 68 LEU A C 1
ATOM 547 O O . LEU A 1 68 ? -9.214 -2.672 18.999 1.00 91.75 68 LEU A O 1
ATOM 551 N N . TYR A 1 69 ? -7.425 -3.191 17.715 1.00 88.31 69 TYR A N 1
ATOM 552 C CA . TYR A 1 69 ? -6.713 -3.978 18.722 1.00 88.31 69 TYR A CA 1
ATOM 553 C C . TYR A 1 69 ? -5.728 -3.150 19.557 1.00 88.31 69 TYR A C 1
ATOM 555 O O . TYR A 1 69 ? -5.690 -3.323 20.777 1.00 88.31 69 TYR A O 1
ATOM 563 N N . ASP A 1 70 ? -5.012 -2.201 18.957 1.00 83.94 70 ASP A N 1
ATOM 564 C CA . ASP A 1 70 ? -3.991 -1.433 19.680 1.00 83.94 70 ASP A CA 1
ATOM 565 C C . ASP A 1 70 ? -4.565 -0.124 20.233 1.00 83.94 70 ASP A C 1
ATOM 567 O O . ASP A 1 70 ? -4.354 0.210 21.398 1.00 83.94 70 ASP A O 1
ATOM 571 N N . GLY A 1 71 ? -5.324 0.610 19.410 1.00 79.19 71 GLY A N 1
ATOM 572 C CA . GLY A 1 71 ? -5.820 1.947 19.755 1.00 79.19 71 GLY A CA 1
ATOM 573 C C . GLY A 1 71 ? -7.131 1.947 20.544 1.00 79.19 71 GLY A C 1
ATOM 574 O O . GLY A 1 71 ? -7.261 2.638 21.551 1.00 79.19 71 GLY A O 1
ATOM 575 N N . CYS A 1 72 ? -8.110 1.155 20.102 1.00 91.62 72 CYS A N 1
ATOM 576 C CA . CYS A 1 72 ? -9.501 1.253 20.559 1.00 91.62 72 CYS A CA 1
ATOM 577 C C . CYS A 1 72 ? -9.985 0.023 21.346 1.00 91.62 72 CYS A C 1
ATOM 579 O O . CYS A 1 72 ? -11.182 -0.113 21.617 1.00 91.62 72 CYS A O 1
ATOM 581 N N . SER A 1 73 ? -9.089 -0.898 21.715 1.00 90.44 73 SER A N 1
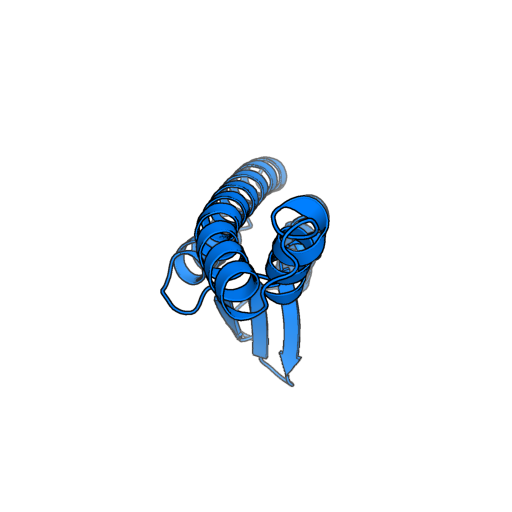ATOM 582 C CA . SER A 1 73 ? -9.461 -2.192 22.311 1.00 90.44 73 SER A CA 1
ATOM 583 C C . SER A 1 73 ? -10.134 -2.083 23.675 1.00 90.44 73 SER A C 1
ATOM 585 O O . SER A 1 73 ? -11.003 -2.896 23.986 1.00 90.44 73 SER A O 1
ATOM 587 N N . LYS A 1 74 ? -9.787 -1.057 24.461 1.00 92.44 74 LYS A N 1
ATOM 588 C CA . LYS A 1 74 ? -10.335 -0.813 25.806 1.00 92.44 74 LYS A CA 1
ATOM 589 C C . LYS A 1 74 ? -11.740 -0.198 25.805 1.00 92.44 74 LYS A C 1
ATOM 591 O O . LYS A 1 74 ? -12.378 -0.156 26.853 1.00 92.44 74 LYS A O 1
ATOM 596 N N . ILE A 1 75 ? -12.228 0.280 24.659 1.00 92.88 75 ILE A N 1
ATOM 597 C CA . ILE A 1 75 ? -13.553 0.899 24.548 1.00 92.88 75 ILE A CA 1
ATOM 598 C C . ILE A 1 75 ? -14.609 -0.206 24.444 1.00 92.88 75 ILE A C 1
ATOM 600 O O . ILE A 1 75 ? -14.599 -0.995 23.497 1.00 92.88 75 ILE A O 1
ATOM 604 N N . GLN A 1 76 ? -15.517 -0.262 25.420 1.00 90.38 76 GLN A N 1
ATOM 605 C CA . GLN A 1 76 ? -16.618 -1.233 25.442 1.00 90.38 76 GLN A CA 1
ATOM 606 C C . GLN A 1 76 ? -17.828 -0.763 24.624 1.00 90.38 76 GLN A C 1
ATOM 608 O O . GLN A 1 76 ? -18.469 -1.574 23.957 1.00 90.38 76 GLN A O 1
ATOM 613 N N . ASP A 1 77 ? -18.125 0.540 24.643 1.00 95.56 77 ASP A N 1
ATOM 614 C CA . ASP A 1 77 ? -19.232 1.102 23.871 1.00 95.56 77 ASP A CA 1
ATOM 615 C C . ASP A 1 77 ? -18.968 0.988 22.363 1.00 95.56 77 ASP A C 1
ATOM 617 O O . ASP A 1 77 ? -17.934 1.413 21.844 1.00 95.56 77 ASP A O 1
ATOM 621 N N . THR A 1 78 ? -19.924 0.413 21.634 1.00 91.12 78 THR A N 1
ATOM 622 C CA . THR A 1 78 ? -19.739 0.098 20.211 1.00 91.12 78 THR A CA 1
ATOM 623 C C . THR A 1 78 ? -19.702 1.350 19.333 1.00 91.12 78 THR A C 1
ATOM 625 O O . THR A 1 78 ? -18.990 1.370 18.326 1.00 91.12 78 THR A O 1
ATOM 628 N N . ILE A 1 79 ? -20.447 2.399 19.687 1.00 92.62 79 ILE A N 1
ATOM 629 C CA . 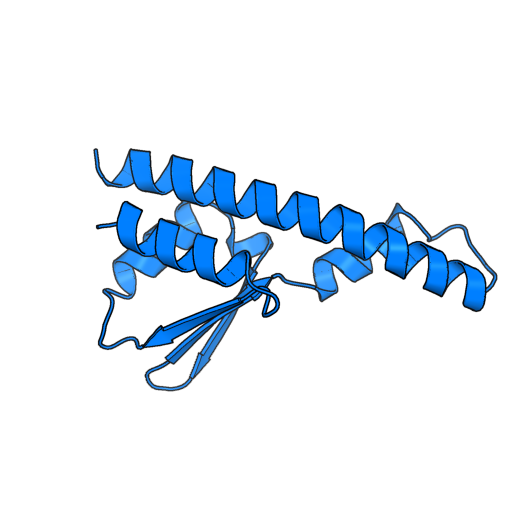ILE A 1 79 ? -20.503 3.642 18.909 1.00 92.62 79 ILE A CA 1
ATOM 630 C C . ILE A 1 79 ? -19.186 4.402 19.080 1.00 92.62 79 ILE A C 1
ATOM 632 O O . ILE A 1 79 ? -18.556 4.776 18.089 1.00 92.62 79 ILE A O 1
ATOM 636 N N . GLN A 1 80 ? -18.719 4.547 20.320 1.00 93.38 80 GLN A N 1
ATOM 637 C CA . GLN A 1 80 ? -17.438 5.175 20.637 1.00 93.38 80 GLN A CA 1
ATOM 638 C C . GLN A 1 80 ? -16.266 4.394 20.039 1.00 93.38 80 GLN A C 1
ATOM 640 O O . GLN A 1 80 ? -15.350 4.993 19.478 1.00 93.38 80 GLN A O 1
ATOM 645 N N . LYS A 1 81 ? -16.312 3.056 20.073 1.00 92.38 81 LYS A N 1
ATOM 646 C CA . LYS A 1 81 ? -15.266 2.221 19.472 1.00 92.38 81 LYS A CA 1
ATOM 647 C C . LYS A 1 81 ? -15.175 2.425 17.960 1.00 92.38 81 LYS A C 1
ATOM 649 O O . LYS A 1 81 ? -14.073 2.529 17.427 1.00 92.38 81 LYS A O 1
ATOM 654 N N . LYS A 1 82 ? -16.318 2.535 17.272 1.00 91.25 82 LYS A N 1
ATOM 655 C CA . LYS A 1 82 ? -16.360 2.854 15.835 1.00 91.25 82 LYS A CA 1
ATOM 656 C C . LYS A 1 82 ? -15.809 4.248 15.535 1.00 91.25 82 LYS A C 1
ATOM 658 O O . LYS A 1 82 ? -15.068 4.396 14.567 1.00 91.25 82 LYS A O 1
ATOM 663 N N . ALA A 1 83 ? -16.145 5.251 16.349 1.00 93.38 83 ALA A N 1
ATOM 664 C CA . ALA A 1 83 ? -15.615 6.606 16.192 1.00 93.38 83 ALA A CA 1
ATOM 665 C C . ALA A 1 83 ? -14.085 6.634 16.360 1.00 93.38 83 ALA A C 1
ATOM 667 O O . ALA A 1 83 ? -13.387 7.104 15.463 1.00 93.38 83 ALA A O 1
ATOM 668 N N . CYS A 1 84 ? -13.574 6.013 17.428 1.00 94.38 84 CYS A N 1
ATOM 669 C CA . CYS A 1 84 ? -12.140 5.862 17.684 1.00 94.38 84 CYS A CA 1
ATOM 670 C C . CYS A 1 84 ? -11.417 5.170 16.519 1.00 94.38 84 CYS A C 1
ATOM 672 O O . CYS A 1 84 ? -10.411 5.672 16.020 1.00 94.38 84 CYS A O 1
ATOM 674 N N . ALA A 1 85 ? -11.948 4.042 16.032 1.00 94.62 85 ALA A N 1
ATOM 675 C CA . ALA A 1 85 ? -11.319 3.301 14.942 1.00 94.62 85 ALA A CA 1
ATOM 676 C C . ALA A 1 85 ? -11.259 4.128 13.650 1.00 94.62 85 ALA A C 1
ATOM 678 O O . ALA A 1 85 ? -10.268 4.059 12.931 1.00 94.62 85 ALA A O 1
ATOM 679 N N . LYS A 1 86 ? -12.285 4.943 13.373 1.00 93.62 86 LYS A N 1
ATOM 680 C CA . LYS A 1 86 ? -12.331 5.824 12.199 1.00 93.62 86 LYS A CA 1
ATOM 681 C C . LYS A 1 86 ? -11.290 6.942 12.264 1.00 93.62 86 LYS A C 1
ATOM 683 O O . LYS A 1 86 ? -10.700 7.272 11.237 1.00 93.62 86 LYS A O 1
ATOM 688 N N . GLU A 1 87 ? -11.084 7.540 13.433 1.00 94.38 87 GLU A N 1
ATOM 689 C CA . GLU A 1 87 ? -10.051 8.564 13.633 1.00 94.38 87 GLU A CA 1
ATOM 690 C C . GLU A 1 87 ? -8.654 7.957 13.523 1.00 94.38 87 GLU A C 1
ATOM 692 O O . GLU A 1 87 ? -7.866 8.398 12.687 1.00 94.38 87 GLU A O 1
ATOM 697 N N . CYS A 1 88 ? -8.406 6.863 14.247 1.00 95.19 88 CYS A N 1
ATOM 698 C CA . CYS A 1 88 ? -7.153 6.119 14.159 1.00 95.19 88 CYS A CA 1
ATOM 699 C C . CYS A 1 88 ? -6.842 5.689 12.719 1.00 95.19 88 CYS A C 1
ATOM 701 O O . CYS A 1 88 ? -5.710 5.830 12.262 1.00 95.19 88 CYS A O 1
ATOM 703 N N . PHE A 1 89 ? -7.843 5.211 11.974 1.00 94.88 89 PHE A N 1
ATOM 704 C CA . PHE A 1 89 ? -7.658 4.773 10.594 1.00 94.88 89 PHE A CA 1
ATOM 705 C C . PHE A 1 89 ? -7.102 5.895 9.714 1.00 94.88 89 PHE A C 1
ATOM 707 O O . PHE A 1 89 ? -6.164 5.667 8.956 1.00 94.88 89 PHE A O 1
ATOM 714 N N . LYS A 1 90 ? -7.634 7.118 9.835 1.00 93.00 90 LYS A N 1
ATOM 715 C CA . LYS A 1 90 ? -7.157 8.272 9.054 1.00 93.00 90 LYS A CA 1
ATOM 716 C C . LYS A 1 90 ? -5.697 8.601 9.356 1.00 93.00 90 LYS A C 1
ATOM 718 O O . LYS A 1 90 ? -4.931 8.879 8.435 1.00 93.00 90 LYS A O 1
ATOM 723 N N . GLU A 1 91 ? -5.313 8.563 10.628 1.00 93.81 91 GLU A N 1
ATOM 724 C CA . GLU A 1 91 ? -3.938 8.831 11.054 1.00 93.81 91 GLU A CA 1
ATOM 725 C C . GLU A 1 91 ? -2.978 7.741 10.569 1.00 93.81 91 GLU A C 1
ATOM 727 O O . GLU A 1 91 ? -1.947 8.037 9.964 1.00 93.81 91 GLU A O 1
ATOM 732 N N . GLN A 1 92 ? -3.338 6.472 10.768 1.00 94.19 92 GLN A N 1
ATOM 733 C CA . GLN A 1 92 ? -2.522 5.337 10.344 1.00 94.19 92 GLN A CA 1
ATOM 734 C C . GLN A 1 92 ? -2.409 5.242 8.819 1.00 94.19 92 GLN A C 1
ATOM 736 O O . GLN A 1 92 ? -1.337 4.917 8.316 1.00 94.19 92 GLN A O 1
ATOM 741 N N . LEU A 1 93 ? -3.464 5.585 8.073 1.00 93.69 93 LEU A N 1
ATOM 742 C CA . LEU A 1 93 ? -3.418 5.649 6.613 1.00 93.69 93 LEU A CA 1
ATOM 743 C C . LEU A 1 93 ? -2.367 6.653 6.132 1.00 93.69 93 LEU A C 1
ATOM 745 O O . LEU A 1 93 ? -1.608 6.350 5.214 1.00 93.69 93 LEU A O 1
ATOM 749 N N . LYS A 1 94 ? -2.280 7.826 6.772 1.00 93.38 94 LYS A N 1
ATOM 750 C CA . LYS A 1 94 ? -1.249 8.821 6.456 1.00 93.38 94 LYS A CA 1
ATOM 751 C C . LYS A 1 94 ? 0.158 8.275 6.721 1.00 93.38 94 LYS A C 1
ATOM 753 O O . LYS A 1 94 ? 1.017 8.396 5.853 1.00 93.38 94 LYS A O 1
ATOM 758 N N . ILE A 1 95 ? 0.365 7.622 7.866 1.00 93.75 95 ILE A N 1
ATOM 759 C CA . ILE A 1 95 ? 1.650 6.997 8.222 1.00 93.75 95 ILE A CA 1
ATOM 760 C C . ILE A 1 95 ? 2.041 5.933 7.187 1.00 93.75 95 ILE A C 1
ATOM 762 O O . ILE A 1 95 ? 3.176 5.910 6.722 1.00 93.75 95 ILE A O 1
ATOM 766 N N . PHE A 1 96 ? 1.092 5.091 6.774 1.00 94.25 96 PHE A N 1
ATOM 767 C CA . PHE A 1 96 ? 1.329 4.054 5.768 1.00 94.25 96 PHE A CA 1
ATOM 768 C C . PHE A 1 96 ? 1.715 4.655 4.419 1.00 94.25 96 PHE A C 1
ATOM 770 O O . PHE A 1 96 ? 2.656 4.175 3.790 1.00 94.25 96 PHE A O 1
ATOM 777 N N . LYS A 1 97 ? 1.032 5.722 3.981 1.00 94.31 97 LYS A N 1
ATOM 778 C CA . LYS A 1 97 ? 1.400 6.441 2.753 1.00 94.31 97 LYS A CA 1
ATOM 779 C C . LYS A 1 97 ? 2.832 6.964 2.829 1.00 94.31 97 LYS A C 1
ATOM 781 O O . LYS A 1 97 ? 3.611 6.724 1.912 1.00 94.31 97 LYS A O 1
ATOM 786 N N . GLU A 1 98 ? 3.193 7.635 3.919 1.00 94.94 98 GLU A N 1
ATOM 787 C CA . GLU A 1 98 ? 4.543 8.173 4.116 1.00 94.94 98 GLU A CA 1
ATOM 788 C C . GLU A 1 98 ? 5.613 7.070 4.101 1.00 94.94 98 GLU A C 1
ATOM 790 O O . GLU A 1 98 ? 6.644 7.222 3.440 1.00 94.94 98 GLU A O 1
ATOM 795 N N . GLU A 1 99 ? 5.352 5.939 4.761 1.00 95.88 99 GLU A N 1
ATOM 796 C CA . GLU A 1 99 ? 6.254 4.785 4.790 1.00 95.88 99 GLU A CA 1
ATOM 797 C C . GLU A 1 99 ? 6.429 4.155 3.401 1.00 95.88 99 GLU A C 1
ATOM 799 O O . GLU A 1 99 ? 7.559 3.928 2.965 1.00 95.88 99 GLU A O 1
ATOM 804 N N . ILE A 1 100 ? 5.332 3.946 2.665 1.00 95.62 100 ILE A N 1
ATOM 805 C CA . ILE A 1 100 ? 5.372 3.422 1.294 1.00 95.62 100 ILE A CA 1
ATOM 806 C C . ILE A 1 100 ? 6.193 4.347 0.388 1.00 95.62 100 ILE A C 1
ATOM 808 O O . ILE A 1 100 ? 7.079 3.876 -0.326 1.00 95.62 100 ILE A O 1
ATOM 812 N N . ILE A 1 101 ? 5.937 5.659 0.436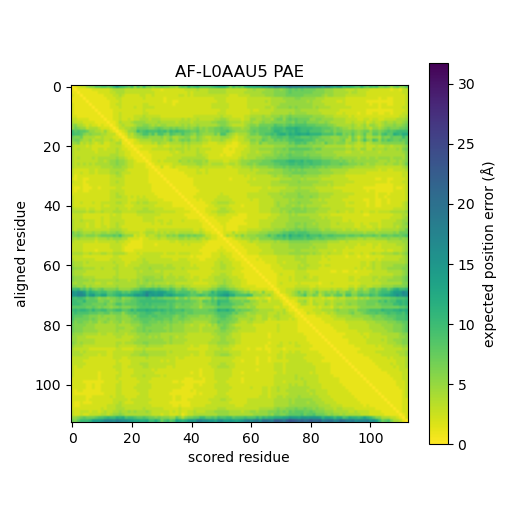 1.00 95.62 101 ILE A N 1
ATOM 813 C CA . ILE A 1 101 ? 6.640 6.656 -0.384 1.00 95.62 101 ILE A CA 1
ATOM 814 C C . ILE A 1 101 ? 8.136 6.640 -0.090 1.00 95.62 101 ILE A C 1
ATOM 816 O O . ILE A 1 101 ? 8.953 6.604 -1.014 1.00 95.62 101 ILE A O 1
ATOM 820 N N . LYS A 1 102 ? 8.498 6.670 1.196 1.00 97.00 102 LYS A N 1
ATOM 821 C CA . LYS A 1 102 ? 9.893 6.657 1.627 1.00 97.00 102 LYS A CA 1
ATOM 822 C C . LYS A 1 102 ? 10.601 5.402 1.120 1.00 97.00 102 LYS A C 1
ATOM 824 O O . LYS A 1 102 ? 11.622 5.518 0.441 1.00 97.00 102 LYS A O 1
ATOM 829 N N . ASN A 1 103 ? 10.035 4.228 1.391 1.00 97.31 103 ASN A N 1
ATOM 830 C CA . ASN A 1 103 ? 10.655 2.952 1.050 1.00 97.31 103 ASN A CA 1
ATOM 831 C C . ASN A 1 103 ? 10.785 2.769 -0.469 1.00 97.31 103 ASN A C 1
ATOM 833 O O . ASN A 1 103 ? 11.824 2.317 -0.948 1.00 97.31 103 ASN A O 1
ATOM 837 N N . LEU A 1 104 ? 9.774 3.171 -1.248 1.00 96.75 104 LEU A N 1
ATOM 838 C CA . LEU A 1 104 ? 9.839 3.125 -2.711 1.00 96.75 104 LEU A CA 1
ATOM 839 C C . LEU A 1 104 ? 10.940 4.031 -3.266 1.00 96.75 104 LEU A C 1
ATOM 841 O O . LEU A 1 104 ? 11.740 3.576 -4.083 1.00 96.75 104 LEU A O 1
ATOM 845 N N . ARG A 1 105 ? 11.026 5.288 -2.808 1.00 96.31 105 ARG A N 1
ATOM 846 C CA . ARG A 1 105 ? 12.049 6.239 -3.279 1.00 96.31 105 ARG A CA 1
ATOM 847 C C . ARG A 1 105 ? 13.461 5.801 -2.920 1.0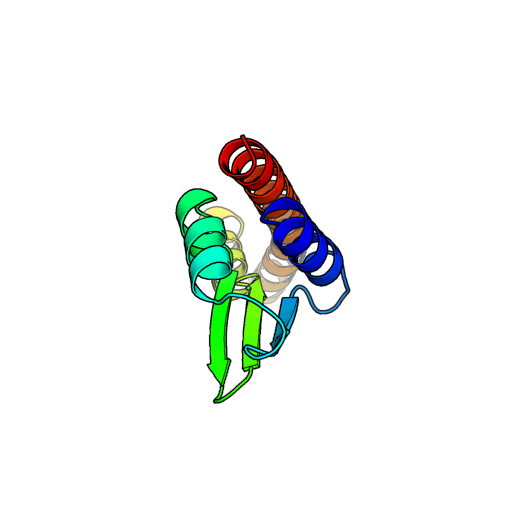0 96.31 105 ARG A C 1
ATOM 849 O O . ARG A 1 105 ? 14.358 5.877 -3.762 1.00 96.31 105 ARG A O 1
ATOM 856 N N . GLU A 1 106 ? 13.668 5.347 -1.686 1.00 96.69 106 GLU A N 1
ATOM 857 C CA . GLU A 1 106 ? 14.971 4.867 -1.221 1.00 96.69 106 GLU A CA 1
ATOM 858 C C . GLU A 1 106 ? 15.417 3.629 -2.010 1.00 96.69 106 GLU A C 1
ATOM 860 O O . GLU A 1 106 ? 16.533 3.606 -2.539 1.00 96.69 106 GLU A O 1
ATOM 865 N N . THR A 1 107 ? 14.535 2.640 -2.174 1.00 97.38 107 THR A N 1
ATOM 866 C CA . THR A 1 107 ? 14.842 1.416 -2.923 1.00 97.38 107 THR A CA 1
ATOM 867 C C . THR A 1 107 ? 15.056 1.690 -4.407 1.00 97.38 107 THR A C 1
ATOM 869 O O . THR A 1 107 ? 16.050 1.225 -4.964 1.00 97.38 107 THR A O 1
ATOM 872 N N . ALA A 1 108 ? 14.205 2.492 -5.052 1.00 96.44 108 ALA A N 1
ATOM 873 C CA . ALA A 1 108 ? 14.373 2.846 -6.461 1.00 96.44 108 ALA A CA 1
ATOM 874 C C . ALA A 1 108 ? 15.703 3.570 -6.720 1.00 96.44 108 ALA A C 1
ATOM 876 O O . ALA A 1 108 ? 16.407 3.259 -7.681 1.00 96.44 108 ALA A O 1
ATOM 877 N N . LYS A 1 109 ? 16.101 4.488 -5.826 1.00 94.69 109 LYS A N 1
ATOM 878 C CA . LYS A 1 109 ? 17.404 5.165 -5.900 1.00 94.69 109 LYS A CA 1
ATOM 879 C C . LYS A 1 109 ? 18.576 4.193 -5.769 1.00 94.69 109 LYS A C 1
ATOM 881 O O . LYS A 1 109 ? 19.618 4.454 -6.361 1.00 94.69 109 LYS A O 1
ATOM 886 N N . ASN A 1 110 ? 18.435 3.125 -4.988 1.00 94.06 110 ASN A N 1
ATOM 887 C CA . ASN A 1 110 ? 19.485 2.123 -4.809 1.00 94.06 110 ASN A CA 1
ATOM 888 C C . ASN A 1 110 ? 19.556 1.113 -5.960 1.00 94.06 110 ASN A C 1
ATOM 890 O O . ASN A 1 110 ? 20.638 0.612 -6.230 1.00 94.06 110 ASN A O 1
ATOM 894 N N . LEU A 1 111 ? 18.434 0.826 -6.623 1.00 92.06 111 LEU A N 1
ATOM 895 C CA . LEU A 1 111 ? 18.367 -0.108 -7.751 1.00 92.06 111 LEU A CA 1
ATOM 896 C C . LEU A 1 111 ? 18.794 0.497 -9.092 1.00 92.06 111 LEU A C 1
ATOM 898 O O . LEU A 1 111 ? 19.228 -0.242 -9.966 1.00 92.06 111 LEU A O 1
ATOM 902 N N . ASP A 1 112 ? 18.665 1.816 -9.255 1.00 83.94 112 ASP A N 1
ATOM 903 C CA . ASP A 1 112 ? 19.145 2.551 -10.436 1.00 83.94 112 ASP A CA 1
ATOM 904 C C . ASP A 1 112 ? 20.634 2.995 -10.299 1.00 83.94 112 ASP A C 1
ATOM 906 O O . ASP A 1 112 ? 21.089 3.828 -11.084 1.00 83.94 112 ASP A O 1
ATOM 910 N N . LYS A 1 113 ? 21.377 2.509 -9.290 1.00 72.62 113 LYS A N 1
ATOM 911 C CA . LYS A 1 113 ? 22.839 2.697 -9.143 1.00 72.62 113 LYS A CA 1
ATOM 912 C C . LYS A 1 113 ? 23.594 1.523 -9.748 1.00 72.62 113 LYS A C 1
ATOM 914 O O . LYS A 1 113 ? 24.661 1.791 -10.338 1.00 72.62 113 LYS A O 1
#

Secondary structure (DSSP, 8-state):
-HHHHHHHHHHHHTSTT-EEEEETTTS-HHHHHHHHHHHTGGGTEEEEEETTEEEEEE-HHHHHHHIIIIISTT--SHHHHHHHHHHHHHHHHHHHHHHHHHHHHHHHHHHT-

Radius of gyration: 16.04 Å; Cα contacts (8 Å, |Δi|>4): 130; chains: 1; bounding box: 43×21×47 Å